Protein AF-A0A3R9Z520-F1 (afdb_monomer)

Secondary structure (DSSP, 8-state):
-----GGGGTT--B--SS-HHHHHHHHHHHT--HHHHHHHHHHH-SBHHHHHHHHHHHHHT--

Radius of gyration: 12.68 Å; Cα contacts (8 Å, |Δi|>4): 46; chains: 1; bounding box: 36×22×36 Å

Nearest PDB structures (foldseek):
  9fq0-assembly1_A  TM=7.191E-01  e=1.072E+00  Homo sapiens
  3k6g-assembly2_B  TM=7.185E-01  e=2.154E+00  Homo sapiens
  1wgn-assembly1_A  TM=7.506E-01  e=2.445E+00  Homo 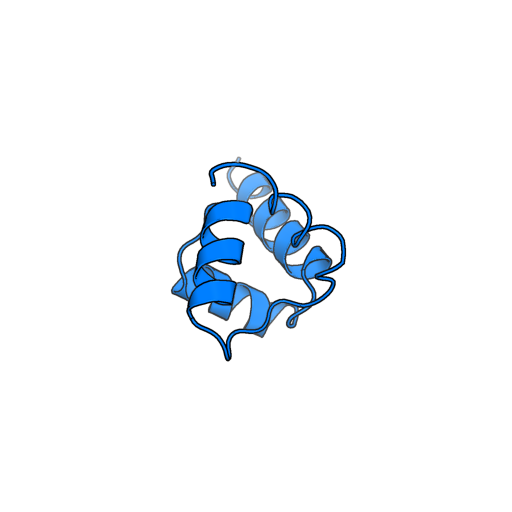sapiens
  9f1b-assembly1_Ct  TM=7.187E-01  e=2.021E+00  Homo sapiens
  9f1c-assembly1_Ct  TM=7.222E-01  e=2.605E+00  Homo sapiens

Sequence (63 aa):
MPDDKAETGSDRRFISLEQTDEVHDWMTSLGCSEEQLREAVNTVGNSADAVRQYFAAKRSGHS

Mean predicted aligned error: 7.22 Å

Solvent-accessible surface area (backbone atoms only — not comparable to full-atom values): 3874 Å² total; per-residue (Å²): 136,81,88,84,78,82,74,78,66,82,77,58,60,57,57,55,82,85,41,69,70,52,40,50,52,47,24,64,74,69,72,45,52,70,68,55,50,51,50,35,28,70,73,61,34,43,36,39,66,46,33,51,51,52,54,51,52,61,63,66,70,74,118

pLDDT: mean 81.24, std 16.21, range [41.03, 94.44]

Foldseek 3Di:
DDDDDPPPPPPPQFQDPPDVVSLVVLCVVLVHDSVLLVVLCVVQNRGSVSSSVVSVVVVVVPD

Structure (mmCIF, N/CA/C/O backbone):
data_AF-A0A3R9Z520-F1
#
_entry.id   AF-A0A3R9Z520-F1
#
loop_
_atom_site.group_PDB
_atom_site.id
_atom_site.type_symbol
_atom_site.label_atom_id
_atom_site.label_alt_id
_atom_site.label_comp_id
_atom_site.label_asym_id
_atom_site.label_entity_id
_atom_site.label_seq_id
_atom_site.pdbx_PDB_ins_code
_atom_site.Cartn_x
_atom_site.Cartn_y
_atom_site.Cartn_z
_atom_site.occupancy
_atom_site.B_iso_or_equiv
_atom_site.auth_seq_id
_atom_site.auth_comp_id
_atom_site.auth_asym_id
_atom_site.auth_atom_id
_atom_site.pdbx_PDB_model_num
ATOM 1 N N . MET A 1 1 ? 19.860 -2.319 -27.836 1.00 43.72 1 MET A N 1
ATOM 2 C CA . MET A 1 1 ? 18.870 -3.385 -27.611 1.00 43.72 1 MET A CA 1
ATOM 3 C C . MET A 1 1 ? 17.747 -2.802 -26.762 1.00 43.72 1 MET A C 1
ATOM 5 O O . MET A 1 1 ? 17.992 -2.582 -25.582 1.00 43.72 1 MET A O 1
ATOM 9 N N . PRO A 1 2 ? 16.608 -2.409 -27.348 1.00 61.75 2 PRO A N 1
ATOM 10 C CA . PRO A 1 2 ? 15.340 -2.251 -26.635 1.00 61.75 2 PRO A CA 1
ATOM 11 C C . PRO A 1 2 ? 14.516 -3.549 -26.759 1.00 61.75 2 PRO A C 1
ATOM 13 O O . PRO A 1 2 ? 14.706 -4.254 -27.746 1.00 61.75 2 PRO A O 1
ATOM 16 N N . ASP A 1 3 ? 13.638 -3.828 -25.791 1.00 54.31 3 ASP A N 1
ATOM 17 C CA . ASP A 1 3 ? 12.836 -5.064 -25.626 1.00 54.31 3 ASP A CA 1
ATOM 18 C C . ASP A 1 3 ? 13.678 -6.331 -25.354 1.00 54.31 3 ASP A C 1
ATOM 20 O O . ASP A 1 3 ? 14.668 -6.587 -26.025 1.00 54.31 3 ASP A O 1
ATOM 24 N N . ASP A 1 4 ? 13.468 -7.169 -24.338 1.00 48.00 4 ASP A N 1
ATOM 25 C CA . ASP A 1 4 ? 12.319 -7.437 -23.481 1.00 48.00 4 ASP A CA 1
ATOM 26 C C . ASP A 1 4 ? 12.835 -7.754 -22.062 1.00 48.00 4 ASP A C 1
ATOM 28 O O . ASP A 1 4 ? 13.519 -8.753 -21.831 1.00 48.00 4 ASP A O 1
ATOM 32 N N . LYS A 1 5 ? 12.516 -6.919 -21.074 1.00 52.31 5 LYS A N 1
ATOM 33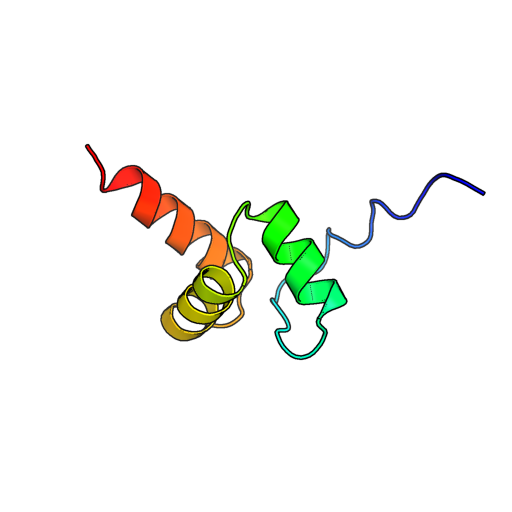 C CA . LYS A 1 5 ? 12.487 -7.336 -19.659 1.00 52.31 5 LYS A CA 1
ATOM 34 C C . LYS A 1 5 ? 11.273 -6.721 -18.970 1.00 52.31 5 LYS A C 1
ATOM 36 O O . LYS A 1 5 ? 11.371 -6.179 -17.879 1.00 52.31 5 LYS A O 1
ATOM 41 N N . ALA A 1 6 ? 10.123 -6.777 -19.634 1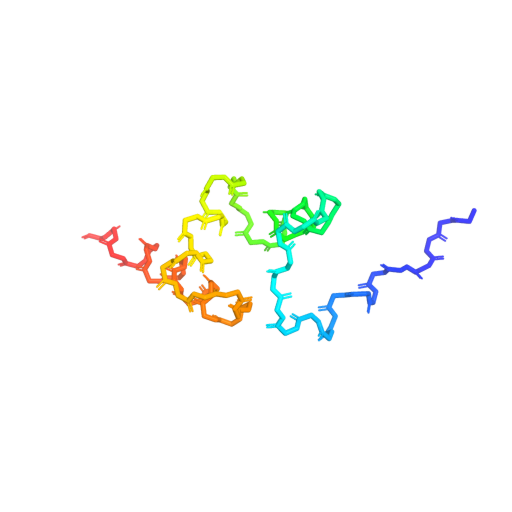.00 48.59 6 ALA A N 1
ATOM 42 C CA . ALA A 1 6 ? 8.840 -6.511 -18.986 1.00 48.59 6 ALA A CA 1
ATOM 43 C C . ALA A 1 6 ? 8.369 -7.708 -18.126 1.00 48.59 6 ALA A C 1
ATOM 45 O O . ALA A 1 6 ? 7.417 -7.589 -17.365 1.00 48.59 6 ALA A O 1
ATOM 46 N N . GLU A 1 7 ? 9.080 -8.841 -18.180 1.00 46.75 7 GLU A N 1
ATOM 47 C CA . GLU A 1 7 ? 8.690 -10.097 -17.525 1.00 46.75 7 GLU A CA 1
ATOM 48 C C . GLU A 1 7 ? 9.259 -10.275 -16.101 1.00 46.75 7 GLU A C 1
ATOM 50 O O . GLU A 1 7 ? 9.104 -11.335 -15.506 1.00 46.75 7 GLU A O 1
ATOM 55 N N . THR A 1 8 ? 9.926 -9.280 -15.502 1.00 52.00 8 THR A N 1
ATOM 56 C CA . THR A 1 8 ? 10.453 -9.421 -14.122 1.00 52.00 8 THR A CA 1
ATOM 57 C C . THR A 1 8 ? 9.433 -9.093 -13.026 1.00 52.00 8 THR A C 1
ATOM 59 O O . THR A 1 8 ? 9.768 -9.131 -11.843 1.00 52.00 8 THR A O 1
ATOM 62 N N . GLY A 1 9 ? 8.187 -8.778 -13.392 1.00 51.12 9 GLY A N 1
ATOM 63 C CA . GLY A 1 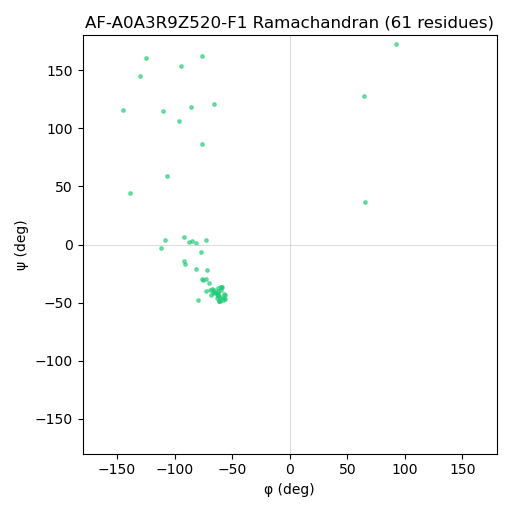9 ? 7.110 -8.468 -12.446 1.00 51.12 9 GLY A CA 1
ATOM 64 C C . GLY A 1 9 ? 6.263 -9.666 -11.996 1.00 51.12 9 GLY A C 1
ATOM 65 O O . GLY A 1 9 ? 5.564 -9.547 -10.990 1.00 51.12 9 GLY A O 1
ATOM 66 N N . SER A 1 10 ? 6.306 -10.805 -12.702 1.00 54.44 10 SER A N 1
ATOM 67 C CA . SER A 1 10 ? 5.332 -11.896 -12.495 1.00 54.44 10 SER A CA 1
ATOM 68 C C . SER A 1 10 ? 5.515 -12.679 -11.192 1.00 54.44 10 SER A C 1
ATOM 70 O O . SER A 1 10 ? 4.525 -13.126 -10.616 1.00 54.44 10 SER A O 1
ATOM 72 N N . ASP A 1 11 ? 6.738 -12.796 -10.670 1.00 60.06 11 ASP A N 1
ATOM 73 C CA . ASP A 1 11 ? 7.010 -13.652 -9.503 1.00 60.06 11 ASP A CA 1
ATOM 74 C C . ASP A 1 11 ? 7.300 -12.884 -8.207 1.00 60.06 11 ASP A C 1
ATOM 76 O O . ASP A 1 11 ? 7.598 -13.492 -7.169 1.00 60.06 11 ASP A O 1
ATOM 80 N N . ARG A 1 12 ? 7.198 -11.547 -8.215 1.00 74.00 12 ARG A N 1
ATOM 81 C CA . ARG A 1 12 ? 7.433 -10.756 -7.003 1.00 74.00 12 ARG A CA 1
ATOM 82 C C . ARG A 1 12 ? 6.233 -10.847 -6.061 1.00 74.00 12 ARG A C 1
ATOM 84 O O . ARG A 1 12 ? 5.328 -10.018 -6.055 1.00 74.00 12 ARG A O 1
ATOM 91 N N . ARG A 1 13 ? 6.247 -11.889 -5.233 1.00 84.38 13 ARG A N 1
ATOM 92 C CA . ARG A 1 13 ? 5.267 -12.110 -4.156 1.00 84.38 13 ARG A CA 1
ATOM 93 C C . ARG A 1 13 ? 5.458 -11.142 -2.982 1.00 84.38 13 ARG A C 1
ATOM 95 O O . ARG A 1 13 ? 4.510 -10.896 -2.235 1.00 84.38 13 ARG A O 1
ATOM 102 N N . PHE A 1 14 ? 6.660 -10.582 -2.848 1.00 88.38 14 PHE A N 1
ATOM 103 C CA . PHE A 1 14 ? 7.078 -9.735 -1.737 1.00 88.38 14 PHE A CA 1
ATOM 104 C C . PHE A 1 14 ? 7.718 -8.430 -2.239 1.00 88.38 14 PHE A C 1
ATOM 106 O O . PHE A 1 14 ? 8.386 -8.414 -3.272 1.00 88.38 14 PHE A O 1
ATOM 113 N N . ILE A 1 15 ? 7.495 -7.344 -1.505 1.00 89.69 15 ILE A N 1
ATOM 114 C CA . ILE A 1 15 ? 8.009 -5.997 -1.741 1.00 89.69 15 ILE A CA 1
ATOM 115 C C . ILE A 1 15 ? 9.261 -5.813 -0.888 1.00 89.69 15 ILE A C 1
ATOM 117 O O . ILE A 1 15 ? 9.176 -5.644 0.331 1.00 89.69 15 ILE A O 1
ATOM 121 N N . SER A 1 16 ? 10.429 -5.817 -1.522 1.00 88.38 16 SER A N 1
ATOM 122 C CA . SER A 1 16 ? 11.689 -5.532 -0.838 1.00 88.38 16 SER A CA 1
ATOM 123 C C . SER A 1 16 ? 11.922 -4.024 -0.799 1.00 88.38 16 SER A C 1
ATOM 125 O O . SER A 1 16 ? 12.078 -3.384 -1.835 1.00 88.38 16 SER A O 1
ATOM 127 N N . LEU A 1 17 ? 11.989 -3.451 0.405 1.00 88.94 17 LEU A N 1
ATOM 128 C CA . LEU A 1 17 ? 12.363 -2.042 0.601 1.00 88.94 17 LEU A CA 1
ATOM 129 C C . LEU A 1 17 ? 13.882 -1.834 0.722 1.00 88.94 17 LEU A C 1
ATOM 131 O O . LEU A 1 17 ? 14.333 -0.719 0.971 1.00 88.94 17 LEU A O 1
ATOM 135 N N . GLU A 1 18 ? 14.659 -2.911 0.596 1.00 87.56 18 GLU A N 1
ATOM 136 C CA . GLU A 1 18 ? 16.124 -2.896 0.688 1.00 87.56 18 GLU A CA 1
ATOM 137 C C . GLU A 1 18 ? 16.770 -2.314 -0.575 1.00 87.56 18 GLU A C 1
ATOM 139 O O . GLU A 1 18 ? 17.816 -1.676 -0.499 1.00 87.56 18 GLU A O 1
ATOM 144 N N . GLN A 1 19 ? 16.123 -2.496 -1.729 1.00 84.44 19 GLN A N 1
ATOM 145 C CA . GLN A 1 19 ? 16.640 -2.100 -3.034 1.00 84.44 19 GLN A CA 1
ATOM 146 C C . GLN A 1 19 ? 15.828 -0.928 -3.588 1.00 84.44 19 GLN A C 1
ATOM 148 O O . GLN A 1 19 ? 14.656 -1.089 -3.922 1.00 84.44 19 GLN A O 1
ATOM 153 N N . THR A 1 20 ? 16.453 0.240 -3.749 1.00 86.19 20 THR A N 1
ATOM 154 C CA . THR A 1 20 ? 15.776 1.455 -4.237 1.00 86.19 20 THR A CA 1
ATOM 155 C C . THR A 1 20 ? 15.154 1.278 -5.628 1.00 86.19 20 THR A C 1
ATOM 157 O O . THR A 1 20 ? 14.052 1.767 -5.861 1.00 86.19 20 THR A O 1
ATOM 160 N N . ASP A 1 21 ? 15.797 0.535 -6.536 1.00 83.75 21 ASP A N 1
ATOM 161 C CA . ASP A 1 21 ? 15.225 0.197 -7.849 1.00 83.75 21 ASP A CA 1
ATOM 162 C C . ASP A 1 21 ? 13.935 -0.631 -7.734 1.00 83.75 21 ASP A C 1
ATOM 164 O O . ASP A 1 21 ? 12.985 -0.413 -8.484 1.00 83.75 21 ASP A O 1
ATOM 168 N N . GLU A 1 22 ? 13.866 -1.553 -6.768 1.00 86.06 22 GLU A N 1
ATOM 169 C CA . GLU A 1 22 ? 12.669 -2.368 -6.536 1.00 86.06 22 GLU A CA 1
ATOM 170 C C . GLU A 1 22 ? 11.547 -1.536 -5.913 1.00 86.06 22 GLU A C 1
ATOM 172 O O . GLU A 1 22 ? 10.398 -1.637 -6.339 1.00 86.06 22 GLU A O 1
ATOM 177 N N . VAL A 1 23 ? 11.881 -0.647 -4.973 1.00 89.44 23 VAL A N 1
ATOM 178 C CA . VAL A 1 23 ? 10.943 0.349 -4.433 1.00 89.44 23 VAL A CA 1
ATOM 179 C C . VAL A 1 23 ? 10.377 1.204 -5.565 1.00 89.44 23 VAL A C 1
ATOM 181 O O . VAL A 1 23 ? 9.167 1.387 -5.632 1.00 89.44 23 VAL A O 1
ATOM 184 N N . HIS A 1 24 ? 11.217 1.690 -6.482 1.00 89.12 24 HIS A N 1
ATOM 185 C CA . HIS A 1 24 ? 10.784 2.510 -7.613 1.00 89.12 24 HIS A CA 1
ATOM 186 C C . HIS A 1 24 ? 9.851 1.764 -8.576 1.00 89.12 24 HIS A C 1
ATOM 188 O O . HIS A 1 24 ? 8.830 2.310 -9.006 1.00 89.12 24 HIS A O 1
ATOM 194 N N . ASP A 1 25 ? 10.162 0.506 -8.878 1.00 87.19 25 ASP A N 1
ATOM 195 C CA . ASP A 1 25 ? 9.315 -0.350 -9.706 1.00 87.19 25 ASP A CA 1
ATOM 196 C C . ASP A 1 25 ? 7.944 -0.590 -9.051 1.00 87.19 25 ASP A C 1
ATOM 198 O O . ASP A 1 25 ? 6.899 -0.411 -9.681 1.00 87.19 25 ASP A O 1
ATOM 202 N N . TRP A 1 26 ? 7.926 -0.871 -7.744 1.00 90.44 26 TRP A N 1
ATOM 203 C CA . TRP A 1 26 ? 6.692 -1.038 -6.978 1.00 90.44 26 TRP A CA 1
ATOM 204 C C . TRP A 1 26 ? 5.884 0.249 -6.844 1.00 90.44 26 TRP A C 1
ATOM 206 O O . TRP A 1 26 ? 4.668 0.211 -7.012 1.00 90.44 26 TRP A O 1
ATOM 216 N N . MET A 1 27 ? 6.534 1.386 -6.590 1.00 91.19 27 MET A N 1
ATOM 217 C CA . MET A 1 27 ? 5.891 2.702 -6.575 1.00 91.19 27 MET A CA 1
ATOM 218 C C . MET A 1 27 ? 5.191 2.987 -7.901 1.00 91.19 27 MET A C 1
ATOM 220 O O . MET A 1 27 ? 4.046 3.435 -7.912 1.00 91.19 27 MET A O 1
ATOM 224 N N . THR A 1 28 ? 5.851 2.671 -9.016 1.00 88.06 28 THR A N 1
ATOM 225 C CA . THR A 1 28 ? 5.291 2.841 -10.361 1.00 88.06 28 THR A CA 1
ATOM 226 C C . THR A 1 28 ? 4.130 1.873 -10.609 1.00 88.06 28 THR A C 1
ATOM 228 O O . THR A 1 28 ? 3.086 2.285 -11.107 1.00 88.06 28 THR A O 1
ATOM 231 N N . SER A 1 29 ? 4.274 0.604 -10.213 1.00 86.81 29 SER A N 1
ATOM 232 C CA . SER A 1 29 ? 3.248 -0.437 -10.377 1.00 86.81 29 SER A CA 1
ATOM 233 C C . SER A 1 29 ? 1.988 -0.173 -9.541 1.00 86.81 29 SER A C 1
ATOM 235 O O . SER A 1 29 ? 0.869 -0.401 -9.998 1.00 86.81 29 SER A O 1
ATOM 237 N N . LEU A 1 30 ? 2.166 0.318 -8.313 1.00 87.38 30 LEU A N 1
ATOM 238 C CA . LEU A 1 30 ? 1.092 0.587 -7.352 1.00 87.38 30 LEU A CA 1
ATOM 239 C C . LEU A 1 30 ? 0.559 2.025 -7.445 1.00 87.38 30 LEU A C 1
ATOM 241 O O . LEU A 1 30 ? -0.509 2.314 -6.906 1.00 87.38 30 LEU A O 1
ATOM 245 N N . GLY A 1 31 ? 1.279 2.922 -8.124 1.00 89.50 31 GLY A N 1
ATOM 246 C CA . GLY A 1 31 ? 0.936 4.338 -8.236 1.00 89.50 31 GLY A CA 1
ATOM 247 C C . GLY A 1 31 ? 1.005 5.082 -6.900 1.00 89.50 31 GLY A C 1
ATOM 248 O O . GLY A 1 31 ? 0.157 5.931 -6.630 1.00 89.50 31 GLY A O 1
ATOM 249 N N . CYS A 1 32 ? 1.972 4.744 -6.043 1.00 91.81 32 CYS A N 1
ATOM 250 C CA . CYS A 1 32 ? 2.118 5.309 -4.700 1.00 91.81 32 CYS A CA 1
ATOM 251 C C . CYS A 1 32 ? 3.514 5.909 -4.469 1.00 91.81 32 CYS A C 1
ATOM 253 O O . CYS A 1 32 ? 4.472 5.562 -5.154 1.00 91.81 32 CYS A O 1
ATOM 255 N N . SER A 1 33 ? 3.643 6.786 -3.470 1.00 93.06 33 SER A N 1
ATOM 256 C CA . SER A 1 33 ? 4.945 7.313 -3.023 1.00 93.06 33 SER A CA 1
ATOM 257 C C . SER A 1 33 ? 5.708 6.286 -2.180 1.00 93.06 33 SER A C 1
ATOM 259 O O . SER A 1 33 ? 5.093 5.384 -1.608 1.00 93.06 33 SER A O 1
ATOM 261 N N . GLU A 1 34 ? 7.023 6.462 -2.010 1.00 92.56 34 GLU A N 1
ATOM 262 C CA . GLU A 1 34 ? 7.855 5.561 -1.190 1.00 92.56 34 GLU A CA 1
ATOM 263 C C . GLU A 1 34 ? 7.318 5.487 0.240 1.00 92.56 34 GLU A C 1
ATOM 265 O O . GLU A 1 34 ? 7.213 4.416 0.829 1.00 92.56 34 GLU A O 1
ATOM 270 N N . GLU A 1 35 ? 6.930 6.640 0.775 1.00 93.44 35 GLU A N 1
ATOM 271 C CA . GLU A 1 35 ? 6.358 6.802 2.108 1.00 93.44 35 GLU A CA 1
ATOM 272 C C . GLU A 1 35 ? 5.112 5.926 2.278 1.00 93.44 35 GLU A C 1
ATOM 274 O O . GLU A 1 35 ? 4.989 5.179 3.245 1.00 93.44 35 GLU A O 1
ATOM 279 N N . GLN A 1 36 ? 4.218 5.968 1.285 1.00 92.88 36 GLN A N 1
ATOM 280 C CA . GLN A 1 36 ? 2.979 5.199 1.266 1.00 92.88 36 GLN A CA 1
ATOM 281 C C . GLN A 1 36 ? 3.254 3.704 1.097 1.00 92.88 36 GLN A C 1
ATOM 283 O O . GLN A 1 36 ? 2.596 2.884 1.733 1.00 92.88 36 GLN A O 1
ATOM 288 N N . LEU A 1 37 ? 4.235 3.344 0.264 1.00 93.19 37 LEU A N 1
ATOM 289 C CA . LEU A 1 37 ? 4.657 1.959 0.088 1.00 93.19 37 LEU A CA 1
ATOM 290 C C . LEU A 1 37 ? 5.217 1.395 1.399 1.00 93.19 37 LEU A C 1
ATOM 292 O O . LEU A 1 37 ? 4.833 0.305 1.814 1.00 93.19 37 LEU A O 1
ATOM 296 N N . ARG A 1 38 ? 6.080 2.154 2.082 1.00 93.38 38 ARG A N 1
ATOM 297 C CA . ARG A 1 38 ? 6.684 1.783 3.366 1.00 93.38 38 ARG A CA 1
ATOM 298 C C . ARG A 1 38 ? 5.640 1.698 4.478 1.00 93.38 38 ARG A C 1
ATOM 300 O O . ARG A 1 38 ? 5.686 0.752 5.259 1.00 93.38 38 ARG A O 1
ATOM 307 N N . GLU A 1 39 ? 4.687 2.627 4.525 1.00 94.00 39 GLU A N 1
ATOM 308 C CA . GLU A 1 39 ? 3.545 2.588 5.448 1.00 94.00 39 GLU A CA 1
ATOM 309 C C . GLU A 1 39 ? 2.684 1.342 5.215 1.00 94.00 39 GLU A C 1
ATOM 311 O O . GLU A 1 39 ? 2.385 0.611 6.162 1.00 94.00 39 GLU A O 1
ATOM 316 N N . ALA A 1 40 ? 2.320 1.063 3.961 1.00 93.12 40 ALA A N 1
ATOM 317 C CA . ALA A 1 40 ? 1.524 -0.106 3.615 1.00 93.12 40 ALA A CA 1
ATOM 318 C C . ALA A 1 40 ? 2.268 -1.392 3.997 1.00 93.12 40 ALA A C 1
ATOM 320 O O . ALA A 1 40 ? 1.723 -2.218 4.722 1.00 93.12 40 ALA A O 1
ATOM 321 N N . VAL A 1 41 ? 3.543 -1.519 3.620 1.00 93.50 41 VAL A N 1
ATOM 322 C CA . VAL A 1 41 ? 4.386 -2.666 3.992 1.00 93.50 41 VAL A CA 1
ATOM 323 C C . VAL A 1 41 ? 4.521 -2.812 5.510 1.00 93.50 41 VAL A C 1
ATOM 325 O O . VAL A 1 41 ? 4.523 -3.928 6.021 1.00 93.50 41 VAL A O 1
ATOM 328 N N . ASN A 1 42 ? 4.601 -1.714 6.262 1.00 94.00 42 ASN A N 1
ATOM 329 C CA . ASN A 1 42 ? 4.634 -1.766 7.723 1.00 94.00 42 ASN A CA 1
ATOM 330 C C . ASN A 1 42 ? 3.284 -2.193 8.328 1.00 94.00 42 ASN A C 1
ATOM 332 O O . ASN A 1 42 ? 3.262 -2.887 9.340 1.00 94.00 42 ASN A O 1
ATOM 336 N N . THR A 1 43 ? 2.175 -1.821 7.686 1.00 94.44 43 THR A N 1
ATOM 337 C CA . THR A 1 43 ? 0.812 -2.096 8.158 1.00 94.44 43 THR A CA 1
ATOM 338 C C . THR A 1 43 ? 0.363 -3.526 7.859 1.00 94.44 43 THR A C 1
ATOM 340 O O . THR A 1 43 ? -0.179 -4.197 8.734 1.00 94.44 43 THR A O 1
ATOM 343 N N . VAL A 1 44 ? 0.560 -3.994 6.624 1.00 93.81 44 VAL A N 1
ATOM 344 C CA . VAL A 1 44 ? 0.062 -5.298 6.146 1.00 93.81 44 VAL A CA 1
ATOM 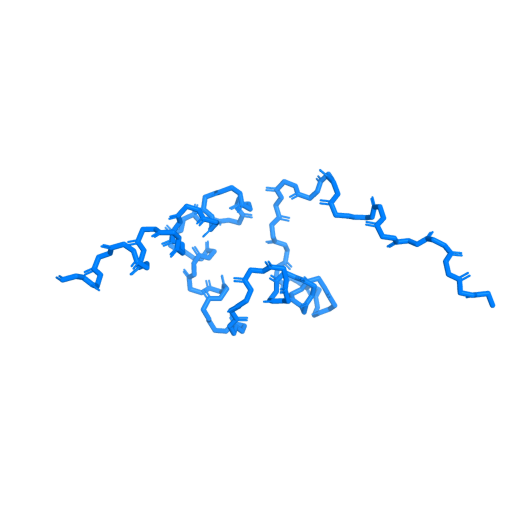345 C C . VAL A 1 44 ? 1.170 -6.320 5.869 1.00 93.81 44 VAL A C 1
ATOM 347 O O . VAL A 1 44 ?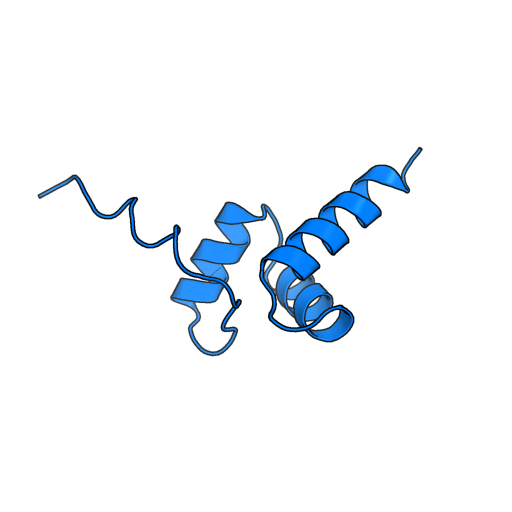 0.883 -7.472 5.546 1.00 93.81 44 VAL A O 1
ATOM 350 N N . GLY A 1 45 ? 2.435 -5.927 6.023 1.00 93.06 45 GLY A N 1
ATOM 351 C CA . GLY A 1 45 ? 3.606 -6.743 5.708 1.00 93.06 45 GLY A CA 1
ATOM 352 C C . GLY A 1 45 ? 4.116 -6.524 4.282 1.00 93.06 45 GLY A C 1
ATOM 353 O O . GLY A 1 45 ? 3.485 -5.870 3.456 1.00 93.06 45 GLY A O 1
ATOM 354 N N . ASN A 1 46 ? 5.270 -7.114 3.962 1.00 91.75 46 ASN A N 1
ATOM 355 C CA . ASN A 1 46 ? 5.883 -6.984 2.636 1.00 91.75 46 ASN A CA 1
ATOM 356 C C . ASN A 1 46 ? 5.158 -7.770 1.528 1.00 91.75 46 ASN A C 1
ATOM 358 O O . ASN A 1 46 ? 5.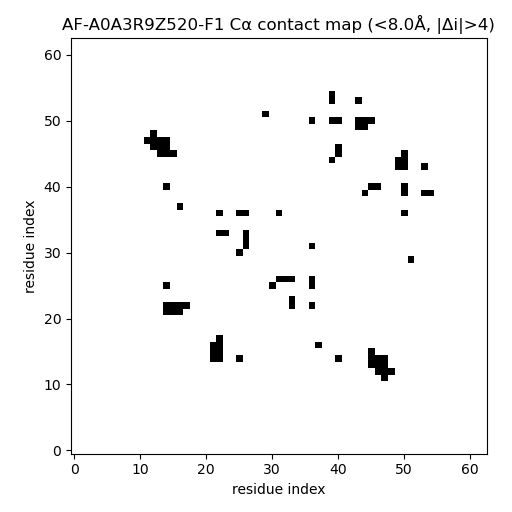612 -7.775 0.394 1.00 91.75 46 ASN A O 1
ATOM 362 N N . SER A 1 47 ? 4.035 -8.427 1.807 1.00 92.19 47 SER A N 1
ATOM 363 C CA . SER A 1 47 ? 3.269 -9.153 0.793 1.00 92.19 47 SER A CA 1
ATOM 364 C C . SER A 1 47 ? 2.677 -8.193 -0.240 1.00 92.19 47 SER A C 1
ATOM 366 O O . SER A 1 47 ? 1.856 -7.340 0.096 1.00 92.19 47 SER A O 1
ATOM 368 N N . ALA A 1 48 ? 3.034 -8.375 -1.513 1.00 90.12 48 ALA A N 1
ATOM 369 C CA . ALA A 1 48 ? 2.554 -7.520 -2.600 1.00 90.12 48 ALA A CA 1
ATOM 370 C C . ALA A 1 48 ? 1.023 -7.534 -2.724 1.00 90.12 48 ALA A C 1
ATOM 372 O O . ALA A 1 48 ? 0.398 -6.497 -2.940 1.00 90.12 48 ALA A O 1
ATOM 373 N N . ASP A 1 49 ? 0.416 -8.707 -2.535 1.00 90.88 49 ASP A N 1
ATOM 374 C CA . ASP A 1 49 ? -1.037 -8.873 -2.517 1.00 90.88 49 ASP A CA 1
ATOM 375 C C . ASP A 1 49 ? -1.695 -8.057 -1.393 1.00 90.88 49 ASP A C 1
ATOM 377 O O . ASP A 1 49 ? -2.605 -7.268 -1.644 1.00 90.88 49 ASP A O 1
ATOM 381 N N . ALA A 1 50 ? -1.171 -8.162 -0.170 1.00 93.12 50 ALA A N 1
ATOM 382 C CA . ALA A 1 50 ? -1.711 -7.444 0.976 1.00 93.12 50 ALA A CA 1
ATOM 383 C C . ALA A 1 50 ? -1.607 -5.923 0.784 1.00 93.12 50 ALA A C 1
ATOM 385 O O . ALA A 1 50 ? -2.560 -5.194 1.060 1.00 93.12 50 ALA A O 1
ATOM 386 N N . VAL A 1 51 ? -0.477 -5.437 0.257 1.00 92.75 51 VAL A N 1
ATOM 387 C CA . VAL A 1 51 ? -0.269 -4.010 -0.034 1.00 92.75 51 VAL A CA 1
ATOM 388 C C . VAL A 1 51 ? -1.234 -3.513 -1.113 1.00 92.75 51 VAL A C 1
ATOM 390 O O . VAL A 1 51 ? -1.830 -2.447 -0.960 1.00 92.75 51 VAL A O 1
ATOM 393 N N . ARG A 1 52 ? -1.472 -4.296 -2.174 1.00 90.81 52 ARG A N 1
ATOM 394 C CA . ARG A 1 52 ? -2.491 -3.975 -3.190 1.00 90.81 52 ARG A CA 1
ATOM 395 C C . ARG A 1 52 ? -3.886 -3.872 -2.575 1.00 90.81 52 ARG A C 1
ATOM 397 O O . ARG A 1 52 ? -4.600 -2.908 -2.852 1.00 90.81 52 ARG A O 1
ATOM 404 N N . GLN A 1 53 ? -4.257 -4.821 -1.716 1.00 92.44 53 GLN A N 1
ATOM 405 C CA . GLN A 1 53 ? -5.537 -4.791 -1.005 1.00 92.44 53 GLN A CA 1
ATOM 406 C C . GLN A 1 53 ? -5.653 -3.574 -0.076 1.00 92.44 53 GLN A C 1
ATOM 408 O O . GLN A 1 53 ? -6.702 -2.934 -0.040 1.00 92.44 53 GLN A O 1
ATOM 413 N N . TYR A 1 54 ? -4.574 -3.204 0.620 1.00 92.62 54 TYR A N 1
ATOM 414 C CA . TYR A 1 54 ? -4.525 -2.016 1.476 1.00 92.62 54 TYR A CA 1
ATOM 415 C C . TYR A 1 54 ? -4.838 -0.731 0.695 1.00 92.62 54 TYR A C 1
ATOM 417 O O . TYR A 1 54 ? -5.691 0.061 1.105 1.00 92.62 54 TYR A O 1
ATOM 425 N N . PHE A 1 55 ? -4.208 -0.545 -0.470 1.00 90.25 55 PHE A N 1
ATOM 426 C CA . PHE A 1 55 ? -4.475 0.610 -1.329 1.00 90.25 55 PHE A CA 1
ATOM 427 C C . PHE A 1 55 ? -5.883 0.587 -1.935 1.00 90.25 55 PHE A C 1
ATOM 429 O O . PHE A 1 55 ? -6.535 1.633 -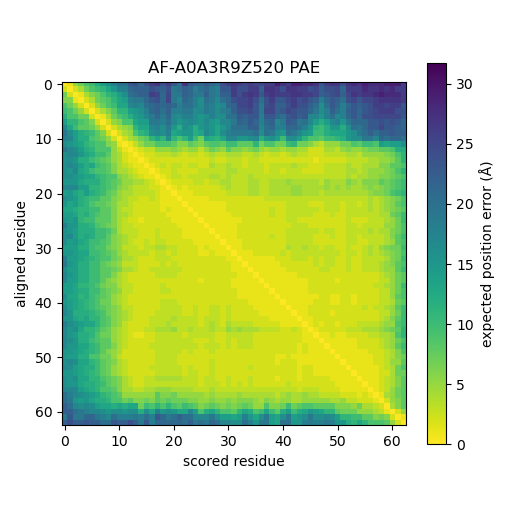2.000 1.00 90.25 55 PHE A O 1
ATOM 436 N N . ALA A 1 56 ? -6.384 -0.588 -2.329 1.00 89.62 56 ALA A N 1
ATOM 437 C CA . ALA A 1 56 ? -7.756 -0.739 -2.808 1.00 89.62 56 ALA A CA 1
ATOM 438 C C . ALA A 1 56 ? -8.775 -0.338 -1.727 1.00 89.62 56 ALA A C 1
ATOM 440 O O . ALA A 1 56 ? -9.669 0.465 -1.992 1.00 89.62 56 ALA A O 1
ATOM 441 N N . ALA A 1 57 ? -8.586 -0.806 -0.490 1.00 89.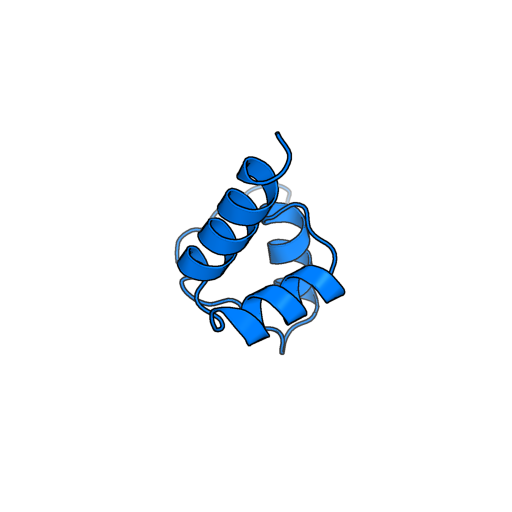44 57 ALA A N 1
ATOM 442 C CA . ALA A 1 57 ? -9.440 -0.464 0.644 1.00 89.44 57 ALA A CA 1
ATOM 443 C C . ALA A 1 57 ? -9.412 1.042 0.968 1.00 89.44 57 ALA A C 1
ATOM 445 O O . ALA A 1 57 ? -10.471 1.643 1.163 1.00 89.44 57 ALA A O 1
ATOM 446 N N . LYS A 1 58 ? -8.229 1.683 0.955 1.00 85.50 58 LYS A N 1
ATOM 447 C CA . LYS A 1 58 ? -8.096 3.143 1.150 1.00 85.50 58 LYS A CA 1
ATOM 448 C C . LYS A 1 58 ? -8.851 3.947 0.086 1.00 85.50 58 LYS A C 1
ATOM 450 O O . LYS A 1 58 ? -9.415 4.990 0.401 1.00 85.50 58 LYS A O 1
ATOM 455 N N . ARG A 1 59 ? -8.876 3.475 -1.165 1.00 81.38 59 ARG A N 1
ATOM 456 C CA . ARG A 1 59 ? -9.549 4.159 -2.281 1.00 81.38 59 ARG A CA 1
ATOM 457 C C . ARG A 1 59 ? -11.071 3.995 -2.251 1.00 81.38 59 ARG A C 1
ATOM 459 O O . ARG A 1 59 ? -11.780 4.891 -2.697 1.00 81.38 59 ARG A O 1
ATOM 466 N N . SER A 1 60 ? -11.572 2.886 -1.707 1.00 76.12 60 SER A N 1
ATOM 467 C CA . SER A 1 60 ? -13.009 2.618 -1.557 1.00 76.12 60 SER A CA 1
ATOM 468 C C . SER A 1 60 ? -13.651 3.295 -0.340 1.00 76.12 60 SER A C 1
ATOM 470 O O . SER A 1 60 ? -14.861 3.481 -0.330 1.00 76.12 60 SER A O 1
ATOM 472 N N . GLY A 1 61 ? -12.870 3.679 0.676 1.00 63.56 61 GLY A N 1
ATOM 473 C CA . GLY A 1 61 ? -13.367 4.359 1.883 1.00 63.56 61 GLY A CA 1
ATOM 474 C C . GLY A 1 61 ? -13.598 5.870 1.742 1.00 63.56 61 GLY A C 1
ATOM 475 O O . GLY A 1 61 ? -13.958 6.513 2.722 1.00 63.56 61 GLY A O 1
ATOM 476 N N . HIS A 1 62 ? -13.370 6.444 0.557 1.00 54.12 62 HIS A N 1
ATOM 477 C CA . HIS A 1 62 ? -13.583 7.866 0.267 1.00 54.12 62 HIS A CA 1
ATOM 478 C C . HIS A 1 62 ? -14.833 8.066 -0.608 1.00 54.12 62 HIS A C 1
ATOM 480 O O . HIS A 1 62 ? -14.745 8.548 -1.738 1.00 54.12 62 HIS A O 1
ATOM 486 N N . SER A 1 63 ? -15.991 7.620 -0.113 1.00 41.03 63 SER A N 1
ATOM 487 C CA . SER A 1 63 ? -17.322 7.923 -0.667 1.00 41.03 63 SER A CA 1
ATOM 488 C C . SER A 1 63 ? -18.162 8.667 0.357 1.00 41.03 63 SER A C 1
ATOM 490 O O . SER A 1 63 ? -18.052 8.318 1.552 1.00 41.03 63 SER A O 1
#